Protein AF-A0A142XS75-F1 (afdb_monomer_lite)

Secondary structure (DSSP, 8-state):
--HHHHHHHHHHHH-TTPPPPHHHHHHHHHHHHHIIIIIHHHHHHHHHHHHTTTTTTHHHHHHTTS-TTSPPPP-----TT-----

Foldseek 3Di:
DDPVVVVVVVVCVVDPPDDQDPVNVVVCCVVVVCCCVVVVVVVVVVVVCVVVCVVVPVVVVVCVVADPPGDDDDDPDDDPPDDDDD

Structure (mmCIF, N/CA/C/O backbone):
data_AF-A0A142XS75-F1
#
_entry.id   AF-A0A142XS75-F1
#
loop_
_atom_site.group_PDB
_atom_site.id
_atom_site.type_symbol
_atom_site.label_atom_id
_atom_site.label_alt_id
_atom_site.label_comp_id
_atom_site.label_asym_id
_atom_site.label_entity_id
_atom_site.label_seq_id
_atom_site.pdbx_PDB_ins_code
_atom_site.Cartn_x
_atom_site.Cartn_y
_atom_site.Cartn_z
_atom_site.occupancy
_atom_site.B_iso_or_equiv
_atom_site.auth_seq_id
_atom_site.auth_comp_id
_atom_site.auth_asym_id
_atom_site.auth_atom_id
_atom_site.pdbx_PDB_model_num
ATOM 1 N N . MET A 1 1 ? 5.196 22.670 -20.230 1.00 55.16 1 MET A N 1
ATOM 2 C CA . MET A 1 1 ? 6.087 21.497 -20.387 1.00 55.16 1 MET A CA 1
ATOM 3 C C . MET A 1 1 ? 5.800 20.535 -19.246 1.00 55.16 1 MET A C 1
ATOM 5 O O . MET A 1 1 ? 5.866 20.961 -18.104 1.00 55.16 1 MET A O 1
ATOM 9 N N . SER A 1 2 ? 5.392 19.297 -19.540 1.00 67.88 2 SER A N 1
ATOM 10 C CA . SER A 1 2 ? 5.119 18.279 -18.512 1.00 67.88 2 SER A CA 1
ATOM 11 C C . SER A 1 2 ? 6.429 17.829 -17.854 1.00 67.88 2 SER A C 1
ATOM 13 O O . SER A 1 2 ? 7.411 17.618 -18.564 1.00 67.88 2 SER A O 1
ATOM 15 N N . ALA A 1 3 ? 6.450 17.667 -16.526 1.00 62.62 3 ALA A N 1
ATOM 16 C CA . ALA A 1 3 ? 7.628 17.225 -15.765 1.00 62.62 3 ALA A CA 1
ATOM 17 C C . ALA A 1 3 ? 8.189 15.881 -16.269 1.00 62.62 3 ALA A C 1
ATOM 19 O O . ALA A 1 3 ? 9.396 15.658 -16.261 1.00 62.62 3 ALA A O 1
ATOM 20 N N . ILE A 1 4 ? 7.310 15.033 -16.804 1.00 61.25 4 ILE A N 1
ATOM 21 C CA . ILE A 1 4 ? 7.661 13.754 -17.423 1.00 61.25 4 ILE A CA 1
ATOM 22 C C . ILE A 1 4 ? 8.543 13.971 -18.666 1.00 61.25 4 ILE A C 1
ATOM 24 O O . ILE A 1 4 ? 9.551 13.295 -18.828 1.00 61.25 4 ILE A O 1
ATOM 28 N N . ALA A 1 5 ? 8.232 14.961 -19.509 1.00 61.28 5 ALA A N 1
ATOM 29 C CA . ALA A 1 5 ? 9.020 15.256 -20.710 1.00 61.28 5 ALA A CA 1
ATOM 30 C C . ALA A 1 5 ? 10.417 15.817 -20.383 1.00 61.28 5 ALA A C 1
ATOM 32 O O . ALA A 1 5 ? 11.372 15.556 -21.110 1.00 61.28 5 ALA A O 1
ATOM 33 N N . ALA A 1 6 ? 10.549 16.559 -19.278 1.00 63.31 6 ALA A N 1
ATOM 34 C CA . ALA A 1 6 ? 11.837 17.083 -18.821 1.00 63.31 6 ALA A CA 1
ATOM 35 C C . ALA A 1 6 ? 12.753 15.970 -18.279 1.00 63.31 6 ALA A C 1
ATOM 37 O O . ALA A 1 6 ? 13.960 16.002 -18.509 1.00 63.31 6 ALA A O 1
ATOM 38 N N . LEU A 1 7 ? 12.173 14.966 -17.613 1.00 59.12 7 LEU A N 1
ATOM 39 C CA . LEU A 1 7 ? 12.898 13.809 -17.089 1.00 59.12 7 LEU A CA 1
ATOM 40 C C . LEU A 1 7 ? 13.514 12.957 -18.213 1.00 59.12 7 LEU A C 1
ATOM 42 O O . LEU A 1 7 ? 14.673 12.564 -18.114 1.00 59.12 7 LEU A O 1
ATOM 46 N N . PHE A 1 8 ? 12.772 12.729 -19.303 1.00 59.81 8 PHE A N 1
ATOM 47 C CA . PHE A 1 8 ? 13.283 11.990 -20.465 1.00 59.81 8 PHE A CA 1
ATOM 48 C C . PHE A 1 8 ? 14.378 12.760 -21.216 1.00 59.81 8 PHE A C 1
ATOM 50 O O . PHE A 1 8 ?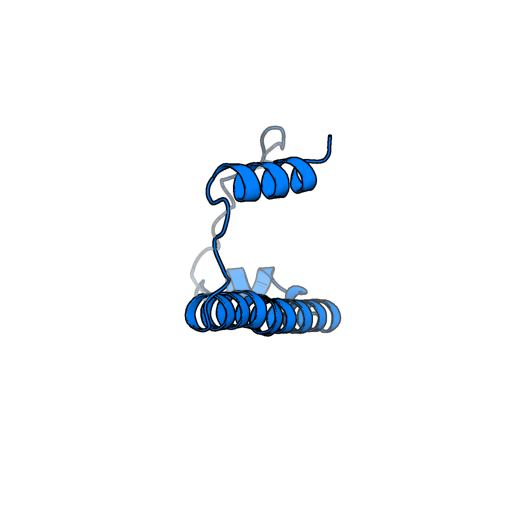 15.414 12.187 -21.540 1.00 59.81 8 PHE A O 1
ATOM 57 N N . ALA A 1 9 ? 14.206 14.071 -21.414 1.00 59.50 9 ALA A N 1
ATOM 58 C CA . ALA A 1 9 ? 15.221 14.904 -22.063 1.00 59.50 9 ALA A CA 1
ATOM 59 C C . ALA A 1 9 ? 16.535 14.983 -21.257 1.00 59.50 9 ALA A C 1
ATOM 61 O O . ALA A 1 9 ? 17.617 15.027 -21.839 1.00 59.50 9 ALA A O 1
ATOM 62 N N . ALA A 1 10 ? 16.456 14.977 -19.922 1.00 56.53 10 ALA A N 1
ATOM 63 C CA . ALA A 1 10 ? 17.633 14.978 -19.054 1.00 56.53 10 ALA A CA 1
ATOM 64 C C . ALA A 1 10 ? 18.404 13.644 -19.089 1.00 56.53 10 ALA A C 1
ATOM 66 O O . ALA A 1 10 ? 19.631 13.657 -19.022 1.00 56.53 10 ALA A O 1
ATOM 67 N N . HIS A 1 11 ? 17.711 12.509 -19.236 1.00 62.47 11 HIS A N 1
ATOM 68 C CA . HIS A 1 11 ? 18.345 11.194 -19.382 1.00 62.47 11 HIS A CA 1
ATOM 69 C C . HIS A 1 11 ? 19.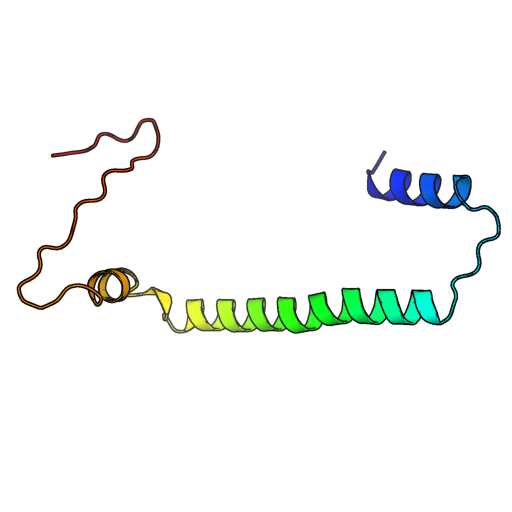173 11.096 -20.675 1.00 62.47 11 HIS A C 1
ATOM 71 O O . HIS A 1 11 ? 20.332 10.682 -20.638 1.00 62.47 11 HIS A O 1
ATOM 77 N N . ASP A 1 12 ? 18.614 11.540 -21.80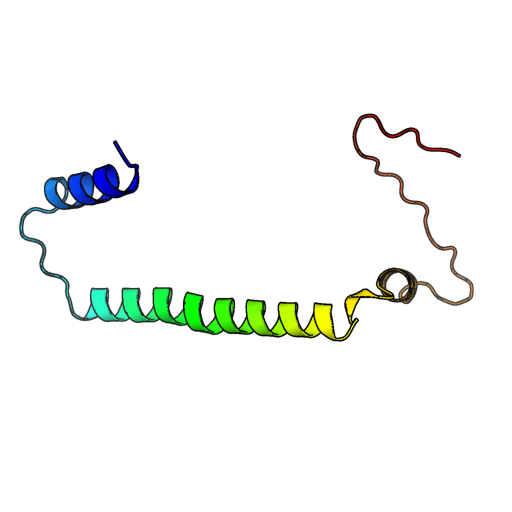6 1.00 60.78 12 ASP A N 1
ATOM 78 C CA . ASP A 1 12 ? 19.302 11.483 -23.106 1.00 60.78 12 ASP A CA 1
ATOM 79 C C . ASP A 1 12 ? 20.535 12.396 -23.175 1.00 60.78 12 ASP A C 1
ATOM 81 O O . ASP A 1 12 ? 21.534 12.048 -23.806 1.00 60.78 12 ASP A O 1
ATOM 85 N N . VAL A 1 13 ? 20.501 13.547 -22.493 1.00 64.44 13 VAL A N 1
ATOM 86 C CA . VAL A 1 13 ? 21.654 14.458 -22.388 1.00 64.44 13 VAL A CA 1
ATOM 87 C C . VAL A 1 13 ? 22.726 13.917 -21.435 1.00 64.44 13 VAL A C 1
ATOM 89 O O . VAL A 1 13 ? 23.913 14.129 -21.677 1.00 64.44 13 VAL A O 1
ATOM 92 N N . ALA A 1 14 ? 22.336 13.224 -20.361 1.00 64.19 14 ALA A N 1
ATOM 93 C CA . ALA A 1 14 ? 23.271 12.721 -19.355 1.00 64.19 14 ALA A CA 1
ATOM 94 C C . ALA A 1 14 ? 24.070 11.491 -19.825 1.00 64.19 14 ALA A C 1
ATOM 96 O O . ALA A 1 14 ? 25.222 11.330 -19.422 1.00 64.19 14 ALA A O 1
ATOM 97 N N . THR A 1 15 ? 23.494 10.637 -20.677 1.00 68.12 15 THR A N 1
ATOM 98 C CA . THR A 1 15 ? 24.135 9.386 -21.125 1.00 68.12 15 THR A CA 1
ATOM 99 C C . THR A 1 15 ? 23.862 9.076 -22.601 1.00 68.12 15 THR A C 1
ATOM 101 O O . THR A 1 15 ? 23.142 8.124 -22.922 1.00 68.12 15 THR A O 1
ATOM 104 N N . PRO A 1 16 ? 24.451 9.842 -23.534 1.00 61.91 16 PRO A N 1
ATOM 105 C CA . PRO A 1 16 ? 24.342 9.544 -24.955 1.00 61.91 16 PRO A CA 1
ATOM 106 C C . PRO A 1 16 ? 25.017 8.198 -25.272 1.00 61.91 16 PRO A C 1
ATOM 108 O O . PRO A 1 16 ? 26.218 8.029 -25.075 1.00 61.91 16 PRO A O 1
ATOM 111 N N . GLY A 1 17 ? 24.237 7.231 -25.766 1.00 66.25 17 GLY A N 1
ATOM 112 C CA . GLY A 1 17 ? 24.727 5.906 -26.171 1.00 66.25 17 GLY A CA 1
ATOM 113 C C . GLY A 1 17 ? 24.679 4.812 -25.097 1.00 66.25 17 GLY A C 1
ATOM 114 O O . GLY A 1 17 ? 25.177 3.715 -25.346 1.00 66.25 17 GLY A O 1
ATOM 115 N N . ALA A 1 18 ? 24.079 5.062 -23.927 1.00 71.19 18 ALA A N 1
ATOM 116 C CA . ALA A 1 18 ? 23.877 4.014 -22.928 1.00 71.19 18 ALA A CA 1
ATOM 117 C C . ALA A 1 18 ? 22.834 2.985 -23.396 1.00 71.19 18 ALA A C 1
ATOM 119 O O . ALA A 1 18 ? 21.688 3.317 -23.699 1.00 71.19 18 ALA A O 1
ATOM 120 N N . THR A 1 19 ? 23.233 1.716 -23.438 1.00 81.50 19 THR A N 1
ATOM 121 C CA . THR A 1 19 ? 22.336 0.582 -23.686 1.00 81.50 19 THR A CA 1
ATOM 122 C C . THR A 1 19 ? 21.814 0.040 -22.362 1.00 81.50 19 THR A C 1
ATOM 124 O O . THR A 1 19 ? 22.609 -0.192 -21.453 1.00 81.50 19 THR A O 1
ATOM 127 N N . VAL A 1 20 ? 20.510 -0.226 -22.269 1.00 84.12 20 VAL A N 1
ATOM 128 C CA . VAL A 1 20 ? 19.916 -0.878 -21.093 1.00 84.12 20 VAL A CA 1
ATOM 129 C C . VAL A 1 20 ? 20.524 -2.274 -20.937 1.00 84.12 20 VAL A C 1
ATOM 131 O O . VAL A 1 20 ? 20.389 -3.119 -21.825 1.00 84.12 20 VAL A O 1
ATOM 134 N N . SER A 1 21 ? 21.211 -2.520 -19.823 1.00 92.12 21 SER A N 1
ATOM 135 C CA . SER A 1 21 ? 21.802 -3.824 -19.532 1.00 92.12 21 SER A CA 1
ATOM 136 C C . SER A 1 21 ? 20.758 -4.798 -18.974 1.00 92.12 21 SER A C 1
ATOM 138 O O . SER A 1 21 ? 19.694 -4.406 -18.491 1.00 92.12 21 SER A O 1
ATOM 140 N N . ALA A 1 22 ? 21.069 -6.097 -18.976 1.00 91.88 22 ALA A N 1
ATOM 141 C CA . ALA A 1 22 ? 20.208 -7.100 -18.344 1.00 91.88 22 ALA A CA 1
ATOM 142 C C . ALA A 1 22 ? 20.003 -6.838 -16.837 1.00 91.88 22 ALA A C 1
ATOM 144 O O . ALA A 1 22 ? 18.933 -7.129 -16.304 1.00 91.88 22 ALA A O 1
ATOM 145 N N . ALA A 1 23 ? 21.006 -6.263 -16.163 1.00 94.00 23 ALA A N 1
ATOM 146 C CA . ALA A 1 23 ? 20.913 -5.893 -14.754 1.00 94.00 23 ALA A CA 1
ATOM 147 C C . ALA A 1 23 ? 19.924 -4.738 -14.537 1.00 94.00 23 ALA A C 1
ATOM 149 O O . ALA A 1 23 ? 19.126 -4.794 -13.604 1.00 94.00 23 ALA A O 1
ATOM 150 N 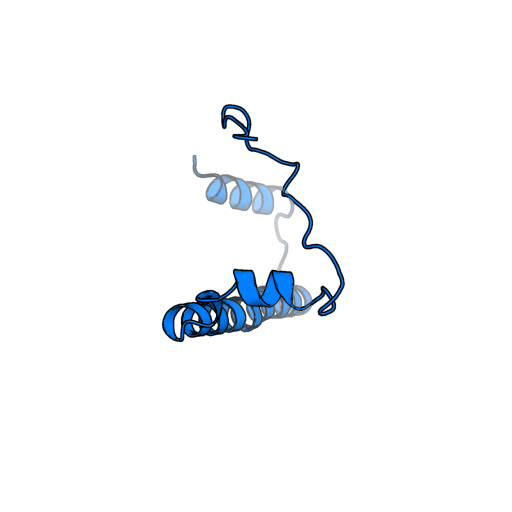N . ASP A 1 24 ? 19.915 -3.745 -15.431 1.00 92.81 24 ASP A N 1
ATOM 151 C CA . ASP A 1 24 ? 18.968 -2.627 -15.369 1.00 92.81 24 ASP A CA 1
ATOM 152 C C . ASP A 1 24 ? 17.533 -3.124 -15.563 1.00 92.81 24 ASP A C 1
ATOM 154 O O . ASP A 1 24 ? 16.637 -2.765 -14.802 1.00 92.81 24 ASP A O 1
ATOM 158 N N . ILE A 1 25 ? 17.317 -4.022 -16.531 1.00 94.62 25 ILE A N 1
ATOM 159 C CA . ILE A 1 25 ? 16.006 -4.649 -16.756 1.00 94.62 25 ILE A CA 1
ATOM 160 C C . ILE A 1 25 ? 15.561 -5.413 -15.509 1.00 94.62 25 ILE A C 1
ATOM 162 O O . ILE A 1 25 ? 14.423 -5.254 -15.073 1.00 94.62 25 ILE A O 1
ATOM 166 N N . ALA A 1 26 ? 16.444 -6.223 -14.920 1.00 96.81 26 ALA A N 1
ATOM 167 C CA . ALA A 1 26 ? 16.129 -6.982 -13.715 1.00 96.81 26 ALA A CA 1
ATOM 168 C C . ALA A 1 26 ? 15.790 -6.059 -12.534 1.00 96.81 26 ALA A C 1
ATOM 170 O O . ALA A 1 26 ? 14.830 -6.320 -11.804 1.00 96.81 26 ALA A O 1
ATOM 171 N N . LEU A 1 27 ? 16.529 -4.957 -12.373 1.00 96.81 27 LEU A N 1
ATOM 172 C CA . LEU A 1 27 ? 16.269 -3.954 -11.347 1.00 96.81 27 LEU A CA 1
ATOM 173 C C . LEU A 1 27 ? 14.895 -3.310 -11.544 1.00 96.81 27 LEU A C 1
ATOM 175 O O . LEU A 1 27 ? 14.079 -3.326 -10.623 1.00 96.81 27 LEU A O 1
ATOM 179 N N . PHE A 1 28 ? 14.604 -2.797 -12.742 1.00 96.25 28 PHE A N 1
ATOM 180 C CA . PHE A 1 28 ? 13.314 -2.172 -13.033 1.00 96.25 28 PHE A CA 1
ATOM 181 C C . PHE A 1 28 ? 12.158 -3.157 -12.885 1.00 96.25 28 PHE A C 1
ATOM 183 O O . PHE A 1 28 ? 11.150 -2.817 -12.269 1.00 96.25 28 PHE A O 1
ATOM 190 N N . ALA A 1 29 ? 12.307 -4.386 -13.381 1.00 97.25 29 ALA A N 1
ATOM 191 C CA . ALA A 1 29 ? 11.301 -5.430 -13.227 1.00 97.25 29 ALA A CA 1
ATOM 192 C C . ALA A 1 29 ? 11.035 -5.743 -11.748 1.00 97.25 29 ALA A C 1
ATOM 194 O O . ALA A 1 29 ? 9.882 -5.882 -11.350 1.00 97.25 29 ALA A O 1
ATOM 195 N N . THR A 1 30 ? 12.079 -5.789 -10.920 1.00 98.19 30 THR A N 1
ATOM 196 C CA . THR A 1 30 ? 11.944 -6.038 -9.480 1.00 98.19 30 THR A CA 1
ATOM 197 C C . THR A 1 30 ? 11.260 -4.872 -8.772 1.00 98.19 30 THR A C 1
ATOM 199 O O . THR A 1 30 ? 10.319 -5.075 -8.007 1.00 98.19 30 THR A O 1
ATOM 202 N N . VAL A 1 31 ? 11.691 -3.638 -9.034 1.00 98.19 31 VAL A N 1
ATOM 203 C CA . VAL A 1 31 ? 11.123 -2.444 -8.394 1.00 98.19 31 VAL A CA 1
ATOM 204 C C . VAL A 1 31 ? 9.673 -2.239 -8.828 1.00 98.19 31 VAL A C 1
ATOM 206 O O . VAL A 1 31 ? 8.784 -2.165 -7.987 1.00 98.19 31 VAL A O 1
ATOM 209 N N . ILE A 1 32 ? 9.399 -2.213 -10.131 1.00 98.06 32 ILE A N 1
ATOM 210 C CA . ILE A 1 32 ? 8.040 -1.994 -10.641 1.00 98.06 32 ILE A CA 1
ATOM 211 C C . ILE A 1 32 ? 7.147 -3.181 -10.279 1.00 98.06 32 ILE A C 1
ATOM 213 O O . ILE A 1 32 ? 6.029 -2.989 -9.806 1.00 98.06 32 ILE A O 1
ATOM 217 N N . GLY A 1 33 ? 7.647 -4.408 -10.438 1.00 98.12 33 GLY A N 1
ATOM 218 C CA . GLY A 1 33 ? 6.911 -5.619 -10.092 1.00 98.12 33 GLY A CA 1
ATOM 219 C C . GLY A 1 33 ? 6.549 -5.674 -8.610 1.00 98.12 33 GLY A C 1
ATOM 220 O O . GLY A 1 33 ? 5.403 -5.971 -8.285 1.00 98.12 33 GLY A O 1
ATOM 221 N N . SER A 1 34 ? 7.475 -5.323 -7.712 1.00 98.06 34 SER A N 1
ATOM 222 C CA . SER A 1 34 ? 7.187 -5.265 -6.273 1.00 98.06 34 SER A CA 1
ATOM 223 C C . SER A 1 34 ? 6.150 -4.193 -5.932 1.00 98.06 34 SER A C 1
ATOM 225 O O . SER A 1 34 ? 5.215 -4.485 -5.191 1.00 98.06 34 SER A O 1
ATOM 227 N N . ILE A 1 35 ? 6.237 -2.995 -6.517 1.00 98.25 35 ILE A N 1
ATOM 228 C CA . ILE A 1 35 ? 5.240 -1.933 -6.306 1.00 98.25 35 ILE A CA 1
ATOM 229 C C . ILE A 1 35 ? 3.855 -2.394 -6.762 1.00 98.25 35 ILE A C 1
ATOM 231 O O . ILE A 1 35 ? 2.881 -2.229 -6.032 1.00 98.25 35 ILE A O 1
ATOM 235 N N . VAL A 1 36 ? 3.755 -2.997 -7.948 1.00 98.44 36 VAL A N 1
ATOM 236 C CA . VAL A 1 36 ? 2.472 -3.466 -8.483 1.00 98.44 36 VAL A CA 1
ATOM 237 C C . VAL A 1 36 ? 1.918 -4.617 -7.647 1.00 98.44 36 VAL A C 1
ATOM 239 O O . VAL A 1 36 ? 0.739 -4.599 -7.303 1.00 98.44 36 VAL A O 1
ATOM 242 N N . MET A 1 37 ? 2.748 -5.595 -7.283 1.00 98.44 37 MET A N 1
ATOM 243 C CA . MET A 1 37 ? 2.305 -6.762 -6.519 1.00 98.44 37 MET A CA 1
ATOM 244 C C . MET A 1 37 ? 1.915 -6.391 -5.092 1.00 98.44 37 MET A C 1
ATOM 246 O O . MET A 1 37 ? 0.786 -6.645 -4.682 1.00 98.44 37 MET A O 1
ATOM 250 N N . PHE A 1 38 ? 2.814 -5.760 -4.336 1.00 98.31 38 PHE A N 1
ATOM 251 C CA . PHE A 1 38 ? 2.547 -5.428 -2.939 1.00 98.31 38 PHE A CA 1
ATOM 252 C C . PHE A 1 38 ? 1.594 -4.243 -2.805 1.00 98.31 38 PHE A C 1
ATOM 254 O O . PHE A 1 38 ? 0.670 -4.301 -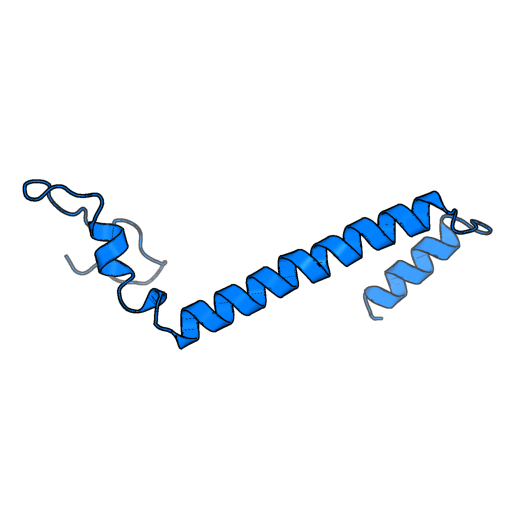2.000 1.00 98.31 38 PHE A O 1
ATOM 261 N N . GLY A 1 39 ? 1.761 -3.198 -3.617 1.00 98.25 39 GLY A N 1
ATOM 262 C CA . GLY A 1 39 ? 0.847 -2.055 -3.627 1.00 98.25 39 GLY A CA 1
ATOM 263 C C . GLY A 1 39 ? -0.550 -2.440 -4.111 1.00 98.25 39 GLY A C 1
ATOM 264 O O . GLY A 1 39 ? -1.540 -2.050 -3.496 1.00 98.25 39 GLY A O 1
ATOM 265 N N . GLY A 1 40 ? -0.648 -3.266 -5.157 1.00 98.44 40 GLY A N 1
ATOM 266 C CA . GLY A 1 40 ? -1.921 -3.802 -5.640 1.00 98.44 40 GLY A CA 1
ATOM 267 C C . GLY A 1 40 ? -2.604 -4.693 -4.604 1.00 98.44 40 GLY A C 1
ATOM 268 O O . GLY A 1 40 ? -3.783 -4.496 -4.314 1.00 98.44 40 GLY A O 1
ATOM 269 N N . ALA A 1 41 ? -1.863 -5.618 -3.986 1.00 98.44 41 ALA A N 1
ATOM 270 C CA . ALA A 1 41 ? -2.385 -6.453 -2.907 1.00 98.44 41 ALA A CA 1
ATOM 271 C C . ALA A 1 41 ? -2.869 -5.611 -1.716 1.00 98.44 41 ALA A C 1
ATOM 273 O O . ALA A 1 41 ? -3.970 -5.843 -1.219 1.00 98.44 41 ALA A O 1
ATOM 274 N N . ALA A 1 42 ? -2.100 -4.598 -1.302 1.00 98.44 42 ALA A N 1
ATOM 275 C CA . ALA A 1 42 ? -2.485 -3.685 -0.230 1.00 98.44 42 ALA A CA 1
ATOM 276 C C . ALA A 1 42 ? -3.763 -2.906 -0.574 1.00 98.44 42 ALA A C 1
ATOM 278 O O . ALA A 1 42 ? -4.667 -2.827 0.254 1.00 98.44 42 ALA A O 1
ATOM 279 N N . ALA A 1 43 ? -3.884 -2.380 -1.797 1.00 98.44 43 ALA A N 1
ATOM 280 C CA . ALA A 1 43 ? -5.081 -1.666 -2.236 1.00 98.44 43 ALA A CA 1
ATOM 281 C C . ALA A 1 43 ? -6.321 -2.575 -2.268 1.00 98.44 43 ALA A C 1
ATOM 283 O O . ALA A 1 43 ? -7.395 -2.165 -1.827 1.00 98.44 43 ALA A O 1
ATOM 284 N N . ILE A 1 44 ? -6.179 -3.816 -2.746 1.00 98.50 44 ILE A N 1
ATOM 285 C CA . ILE A 1 44 ? -7.264 -4.807 -2.749 1.00 98.50 44 ILE A CA 1
ATOM 286 C C . ILE A 1 44 ? -7.676 -5.149 -1.315 1.00 98.50 44 ILE A C 1
ATOM 288 O O . ILE A 1 44 ? -8.864 -5.091 -1.000 1.00 98.50 44 ILE A O 1
ATOM 292 N N . ALA A 1 45 ? -6.712 -5.455 -0.443 1.00 98.31 45 ALA A N 1
ATOM 293 C CA . ALA A 1 45 ? -6.969 -5.783 0.956 1.00 98.31 45 ALA A CA 1
ATOM 294 C C . ALA A 1 45 ? -7.640 -4.619 1.698 1.00 98.31 45 ALA A C 1
ATOM 296 O O . ALA A 1 45 ? -8.633 -4.821 2.390 1.00 98.31 45 ALA A O 1
ATOM 297 N N . LEU A 1 46 ? -7.158 -3.391 1.496 1.00 97.75 46 LEU A N 1
ATOM 298 C CA . LEU A 1 46 ? -7.749 -2.191 2.081 1.00 97.75 46 LEU A CA 1
ATOM 299 C C . LEU A 1 46 ? -9.176 -1.961 1.569 1.00 97.75 46 LEU A C 1
ATOM 301 O O . LEU A 1 46 ? -10.081 -1.662 2.343 1.00 97.75 46 LEU A O 1
ATOM 305 N N . SER A 1 47 ? -9.401 -2.139 0.265 1.00 98.12 47 SER A N 1
ATOM 306 C CA . SER A 1 47 ? -10.727 -2.000 -0.336 1.00 98.12 47 SER A CA 1
ATOM 307 C C . SER A 1 47 ? -11.712 -3.054 0.174 1.00 98.12 47 SER A C 1
ATOM 309 O O . SER A 1 47 ? -12.884 -2.743 0.376 1.00 98.12 47 SER A O 1
ATOM 311 N N . TRP A 1 48 ? -11.249 -4.286 0.401 1.00 98.19 48 TRP A N 1
ATOM 312 C CA . TRP A 1 48 ? -12.029 -5.318 1.078 1.00 98.19 48 TRP A CA 1
ATOM 313 C C . TRP A 1 48 ? -12.346 -4.915 2.522 1.00 98.19 48 TRP A C 1
ATOM 315 O O . TRP A 1 48 ? -13.514 -4.906 2.890 1.00 98.19 48 TRP A O 1
ATOM 325 N N . ALA A 1 49 ? -11.346 -4.489 3.296 1.00 96.62 49 ALA A N 1
ATOM 326 C CA . ALA A 1 49 ? -11.512 -4.112 4.698 1.00 96.62 49 ALA A CA 1
ATOM 327 C C . ALA A 1 49 ? -12.536 -2.978 4.887 1.00 96.62 49 ALA A C 1
ATOM 329 O O . ALA A 1 49 ? -13.363 -3.038 5.793 1.00 96.62 49 ALA A O 1
ATOM 330 N N . PHE A 1 50 ? -12.546 -1.981 3.994 1.00 96.50 50 PHE A N 1
ATOM 331 C CA . PHE A 1 50 ? -13.583 -0.943 3.992 1.00 96.50 50 PHE A CA 1
ATOM 332 C C . PHE A 1 50 ? -14.978 -1.480 3.666 1.00 96.50 50 PHE A C 1
ATOM 334 O O . PHE A 1 50 ? -15.950 -1.055 4.278 1.00 96.50 50 PHE A O 1
ATOM 341 N N . ARG A 1 51 ? -15.099 -2.391 2.693 1.00 96.38 51 ARG A N 1
ATOM 342 C CA . ARG A 1 51 ? -16.399 -2.962 2.297 1.00 96.38 51 ARG A CA 1
ATOM 343 C C . ARG A 1 51 ? -16.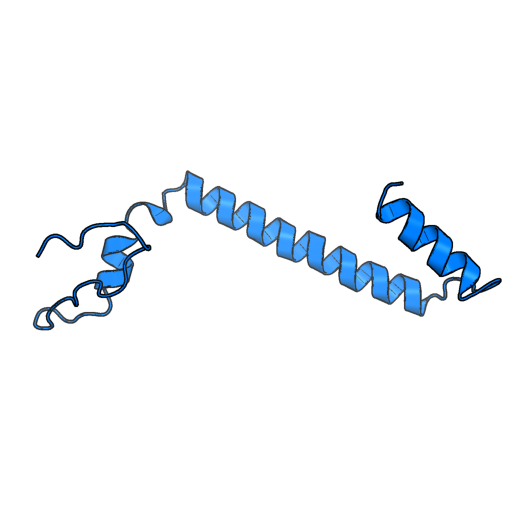979 -3.908 3.341 1.00 96.38 51 ARG A C 1
ATOM 345 O O . ARG A 1 51 ? -18.194 -4.021 3.429 1.00 96.38 51 ARG A O 1
ATOM 352 N N . ASP A 1 52 ? -16.114 -4.587 4.079 1.00 96.81 52 ASP A N 1
ATOM 353 C CA . ASP A 1 52 ? -16.477 -5.574 5.094 1.00 96.81 52 ASP A CA 1
ATOM 354 C C . ASP A 1 52 ? -16.686 -4.949 6.486 1.00 96.81 52 ASP A C 1
ATOM 356 O O . ASP A 1 52 ? -16.996 -5.651 7.441 1.00 96.81 52 ASP A O 1
ATOM 360 N N . GLY A 1 53 ? -16.515 -3.628 6.620 1.00 94.00 53 GLY A N 1
ATOM 361 C CA . GLY A 1 53 ? -16.728 -2.931 7.890 1.00 94.00 53 GLY A CA 1
ATOM 362 C C . GLY A 1 53 ? -15.622 -3.166 8.922 1.00 94.00 53 GLY A C 1
ATOM 363 O O . GLY A 1 53 ? -15.814 -2.916 10.109 1.00 94.00 53 GLY A O 1
ATOM 364 N N . GLN A 1 54 ? -14.423 -3.588 8.502 1.00 92.69 54 GLN A N 1
ATOM 365 C CA . GLN A 1 54 ? -13.276 -3.783 9.408 1.00 92.69 54 GLN A CA 1
ATOM 366 C C . GLN A 1 54 ? -12.862 -2.485 10.129 1.00 92.69 54 GLN A C 1
ATOM 368 O O . GLN A 1 54 ? -12.147 -2.527 11.129 1.00 92.69 54 GLN A O 1
ATOM 373 N N . PHE A 1 55 ? -13.323 -1.330 9.638 1.00 91.25 55 PHE A N 1
ATOM 374 C CA . PHE A 1 55 ? -13.109 -0.018 10.245 1.00 91.25 55 PHE A CA 1
ATOM 375 C C . PHE A 1 55 ? -14.305 0.500 11.070 1.00 91.25 55 PHE A C 1
ATOM 377 O O . PHE A 1 55 ? -14.176 1.545 11.705 1.00 91.25 55 PHE A O 1
ATOM 384 N N . ASP A 1 56 ? -15.440 -0.209 11.109 1.00 90.69 56 ASP A N 1
ATOM 385 C CA . ASP A 1 56 ? -16.699 0.295 11.689 1.00 90.69 56 ASP A CA 1
ATOM 386 C C . ASP A 1 56 ? -16.613 0.531 13.200 1.00 90.69 56 ASP A C 1
ATOM 388 O O . ASP A 1 56 ? -17.311 1.388 13.740 1.00 90.69 56 ASP A O 1
ATOM 392 N N . ASN A 1 57 ? -15.734 -0.202 13.889 1.00 86.38 57 ASN A N 1
ATOM 393 C CA . ASN A 1 57 ? -15.532 -0.066 15.327 1.00 86.38 57 ASN A CA 1
ATOM 394 C C . ASN A 1 57 ? -14.085 0.267 15.701 1.00 86.38 57 ASN A C 1
ATOM 396 O O . ASN A 1 57 ? -13.509 -0.289 16.639 1.00 86.38 57 ASN A O 1
ATOM 400 N N . PHE A 1 58 ? -13.489 1.203 14.959 1.00 83.31 58 PHE A N 1
ATOM 401 C CA . PHE A 1 58 ? -12.127 1.678 15.219 1.00 83.31 58 PHE A CA 1
ATOM 402 C C . PHE A 1 58 ? -11.938 2.186 16.658 1.00 83.31 58 PHE A C 1
ATOM 404 O O . PHE A 1 58 ? -10.875 2.012 17.252 1.00 83.31 58 PHE A O 1
ATOM 411 N N . GLN A 1 59 ? -12.999 2.757 17.235 1.00 83.19 59 GLN A N 1
ATOM 412 C CA . GLN A 1 59 ? -13.008 3.266 18.603 1.00 83.19 59 GLN A CA 1
ATOM 413 C C . GLN A 1 59 ? -12.902 2.149 19.652 1.00 83.19 59 GLN A C 1
ATOM 415 O O . GLN A 1 59 ? -12.200 2.306 20.644 1.00 83.19 59 GLN A O 1
ATOM 420 N N . GLN A 1 60 ? -13.552 0.999 19.451 1.00 83.12 60 GLN A N 1
ATOM 421 C CA . GLN A 1 60 ? -13.409 -0.126 20.381 1.00 83.12 60 GLN A CA 1
ATOM 422 C C . GLN A 1 60 ? -11.988 -0.699 20.354 1.00 83.12 60 GLN A C 1
ATOM 424 O O . GLN A 1 60 ? -11.451 -1.041 21.403 1.00 83.12 60 GLN A O 1
ATOM 429 N N . GLY A 1 61 ? -11.366 -0.774 19.173 1.00 82.88 61 GLY A N 1
ATOM 430 C CA . GLY A 1 61 ? -9.977 -1.219 19.043 1.00 82.88 61 GLY A CA 1
ATOM 431 C C . GLY A 1 61 ? -8.982 -0.273 19.719 1.00 82.88 61 GLY A C 1
ATOM 432 O O . GLY A 1 61 ? -8.050 -0.728 20.373 1.00 82.88 61 GLY A O 1
ATOM 433 N N . SER A 1 62 ? -9.187 1.045 19.628 1.00 84.88 62 SER A N 1
ATOM 434 C CA . SER A 1 62 ? -8.330 2.006 20.339 1.00 84.88 62 SER A CA 1
ATOM 435 C C . SER A 1 62 ? -8.503 1.934 21.858 1.00 84.88 62 SER A C 1
ATOM 437 O O . SER A 1 62 ? -7.548 2.169 22.595 1.00 84.88 62 SER A O 1
ATOM 439 N N . GLN A 1 63 ? -9.694 1.559 22.330 1.00 87.06 63 GLN A N 1
ATOM 440 C CA . GLN A 1 63 ? -9.988 1.419 23.754 1.00 87.06 63 GLN A CA 1
ATOM 441 C C . GLN A 1 63 ? -9.602 0.054 24.336 1.00 87.06 63 GLN A C 1
ATOM 443 O O . GLN A 1 63 ? -9.497 -0.072 25.552 1.00 87.06 63 GLN A O 1
ATOM 448 N N . SER A 1 64 ? -9.342 -0.967 23.511 1.00 86.25 64 SER A N 1
ATOM 449 C CA . SER A 1 64 ? -9.064 -2.327 23.997 1.00 86.25 64 SER A CA 1
ATOM 450 C C . SER A 1 64 ? -7.731 -2.474 24.734 1.00 86.25 64 SER A C 1
ATOM 452 O O . SER A 1 64 ? -7.473 -3.525 25.314 1.00 86.25 64 SER A O 1
ATOM 454 N N . ILE A 1 65 ? -6.858 -1.464 24.663 1.00 85.44 65 ILE A N 1
ATOM 455 C CA . ILE A 1 65 ? -5.592 -1.455 25.404 1.00 85.44 65 ILE A CA 1
ATOM 456 C C . ILE A 1 65 ? -5.803 -1.188 26.896 1.00 85.44 65 ILE A C 1
ATOM 458 O O . ILE A 1 65 ? -4.969 -1.598 27.698 1.00 85.44 65 ILE A O 1
ATOM 462 N N . PHE A 1 66 ? -6.894 -0.499 27.247 1.00 88.31 66 PHE A N 1
ATOM 463 C CA . PHE A 1 66 ? -7.186 -0.110 28.617 1.00 88.31 66 PHE A CA 1
ATOM 464 C C . PHE A 1 66 ? -7.828 -1.286 29.347 1.00 88.31 66 PHE A C 1
ATOM 466 O O . PHE A 1 66 ? -8.756 -1.931 28.845 1.00 88.31 66 PHE A O 1
ATOM 473 N N . GLY A 1 67 ? -7.321 -1.578 30.542 1.00 86.12 67 GLY A N 1
ATOM 474 C CA . GLY A 1 67 ? -7.951 -2.553 31.426 1.00 86.12 67 GLY A CA 1
ATOM 475 C C . GLY A 1 67 ? -9.326 -2.076 31.924 1.00 86.12 67 GLY A C 1
ATOM 476 O O . GLY A 1 67 ? -9.634 -0.890 31.841 1.00 86.12 67 GLY A O 1
ATOM 477 N N . PRO A 1 68 ? -10.149 -2.966 32.511 1.00 86.56 68 PRO A N 1
ATOM 478 C CA . PRO A 1 68 ? -11.474 -2.605 33.033 1.00 86.56 68 PRO A CA 1
ATOM 479 C C . PRO A 1 68 ? -11.465 -1.472 34.071 1.00 86.56 68 PRO A C 1
ATOM 481 O O . PRO A 1 68 ? -12.444 -0.743 34.190 1.00 86.56 68 PRO A O 1
ATOM 484 N N . ASP A 1 69 ? -10.363 -1.339 34.811 1.00 90.31 69 ASP A N 1
ATOM 485 C CA . ASP A 1 69 ? -10.188 -0.354 35.882 1.00 90.31 69 ASP A CA 1
ATOM 486 C C . ASP A 1 69 ? -9.326 0.851 35.451 1.00 90.31 69 ASP A C 1
ATOM 488 O O . ASP A 1 69 ? -9.034 1.730 36.264 1.00 90.31 69 ASP A O 1
ATOM 492 N N . GLU A 1 70 ? -8.879 0.891 34.191 1.00 85.81 70 GLU A N 1
ATOM 493 C CA . GLU A 1 70 ? -8.003 1.943 33.675 1.00 85.81 70 GLU A CA 1
ATOM 494 C C . GLU A 1 70 ? -8.818 3.046 32.975 1.00 85.81 70 GLU A C 1
ATOM 496 O O . GLU A 1 70 ? -9.659 2.751 32.122 1.00 85.81 70 GLU A O 1
ATOM 501 N N . PRO A 1 71 ? -8.598 4.332 33.307 1.00 83.44 71 PRO A N 1
ATOM 502 C CA . PRO A 1 71 ? -9.314 5.425 32.666 1.00 83.44 71 PRO A CA 1
ATOM 503 C C . PRO A 1 71 ? -8.851 5.615 31.216 1.00 83.44 71 PRO A C 1
ATOM 505 O O . PRO A 1 71 ? -7.657 5.705 30.932 1.00 83.44 71 PRO A O 1
ATOM 508 N N . ILE A 1 72 ? -9.810 5.754 30.301 1.00 86.19 72 ILE A N 1
ATOM 509 C CA . ILE A 1 72 ? -9.544 6.109 28.903 1.00 86.19 72 ILE A CA 1
ATOM 510 C C . ILE A 1 72 ? -9.086 7.574 28.854 1.00 86.19 72 ILE A C 1
ATOM 512 O O . ILE A 1 72 ? -9.773 8.458 29.365 1.00 86.19 72 ILE A O 1
ATOM 516 N N . GLY A 1 73 ? -7.924 7.832 28.248 1.00 80.06 73 GLY A N 1
ATOM 517 C CA . GLY A 1 73 ? -7.377 9.185 28.110 1.00 80.06 73 GLY A CA 1
ATOM 518 C C . GLY A 1 73 ? -8.194 10.086 27.174 1.00 80.06 73 GLY A C 1
ATOM 519 O O . GLY A 1 73 ? -8.806 9.617 26.215 1.00 80.06 73 GLY A O 1
ATOM 520 N N . GLU A 1 74 ? -8.167 11.395 27.428 1.00 80.62 74 GLU A N 1
ATOM 521 C CA . GLU A 1 74 ? -8.790 12.410 26.568 1.00 80.62 74 GLU A CA 1
ATOM 522 C C . GLU A 1 74 ? -7.835 12.848 25.445 1.00 80.62 74 GLU A C 1
ATOM 524 O O . GLU A 1 74 ? -6.626 12.983 25.654 1.00 80.62 74 GLU A O 1
ATOM 529 N N . ALA A 1 75 ? -8.368 13.089 24.243 1.00 78.19 75 ALA A N 1
ATOM 530 C CA . ALA A 1 75 ? -7.582 13.615 23.130 1.00 78.19 75 ALA A CA 1
ATOM 531 C C . ALA A 1 75 ? -7.131 15.052 23.439 1.00 78.19 75 ALA A C 1
ATOM 533 O O . ALA A 1 75 ? -7.951 15.957 23.570 1.00 78.19 75 ALA A O 1
ATOM 534 N N . THR A 1 76 ? -5.821 15.263 23.560 1.00 81.25 76 THR A N 1
ATOM 535 C CA . THR A 1 76 ? -5.235 16.576 23.883 1.00 81.25 76 THR A CA 1
ATOM 536 C C . THR A 1 76 ? -4.816 17.376 22.654 1.00 81.25 76 THR A C 1
ATOM 538 O O . THR A 1 76 ? -4.589 18.581 22.762 1.00 81.25 76 THR A O 1
ATOM 541 N N . ASP A 1 77 ? -4.719 16.724 21.495 1.00 82.31 77 ASP A N 1
ATOM 542 C CA . ASP A 1 77 ? -4.412 17.372 20.226 1.00 82.31 77 ASP A CA 1
ATOM 543 C C . ASP A 1 77 ? -5.705 17.755 19.496 1.00 82.31 77 ASP A C 1
ATOM 545 O O . ASP A 1 77 ? -6.676 16.997 19.464 1.00 82.31 77 ASP A O 1
ATOM 549 N N . SER A 1 78 ? -5.719 18.945 18.906 1.00 83.38 78 SER A N 1
ATOM 550 C CA . SER A 1 78 ? -6.846 19.440 18.119 1.00 83.38 78 SER A CA 1
ATOM 551 C C . SER A 1 78 ? -6.321 20.189 16.906 1.00 83.38 78 SER A C 1
ATOM 553 O O . SER A 1 78 ? -5.309 20.890 16.975 1.00 83.38 78 SER A O 1
ATOM 555 N N . PHE A 1 79 ? -7.025 20.070 15.780 1.00 82.56 79 PHE A N 1
ATOM 556 C CA . PHE A 1 79 ? -6.676 20.854 14.603 1.00 82.56 79 PHE A CA 1
ATOM 557 C C . PHE A 1 79 ? -6.792 22.356 14.913 1.00 82.56 79 PHE A C 1
ATOM 559 O O . PHE A 1 79 ? -7.732 22.769 15.606 1.00 82.56 79 PHE A O 1
ATOM 566 N N . PRO A 1 80 ? -5.886 23.196 14.380 1.00 85.31 80 PRO A N 1
ATOM 567 C CA . PRO A 1 80 ? -5.973 24.639 14.560 1.00 85.31 80 PRO A CA 1
ATOM 568 C C . PRO A 1 80 ? -7.352 25.173 14.143 1.00 85.31 80 PRO A C 1
ATOM 570 O O . PRO A 1 80 ? -7.772 24.990 13.003 1.00 85.31 80 PRO A O 1
ATOM 573 N N . GLY A 1 81 ? -8.051 25.842 15.066 1.00 83.50 81 GLY A N 1
ATOM 574 C CA . GLY A 1 81 ? -9.385 26.412 14.833 1.00 83.50 81 GLY A CA 1
ATOM 575 C C . GLY A 1 81 ? -10.564 25.559 15.315 1.00 83.50 81 GLY A C 1
ATOM 576 O O . GLY A 1 81 ? -11.701 26.010 15.206 1.00 83.50 81 GLY A O 1
ATOM 577 N N . THR A 1 82 ? -10.318 24.378 15.887 1.00 81.19 82 THR A N 1
ATOM 578 C CA . THR A 1 82 ? -11.364 23.562 16.524 1.00 81.19 82 THR A CA 1
ATOM 579 C C . THR A 1 82 ? -11.437 23.897 18.019 1.00 81.19 82 THR A C 1
ATOM 581 O O . THR A 1 82 ? -10.431 23.735 18.711 1.00 81.19 82 THR A O 1
ATOM 584 N N . PRO A 1 83 ? -12.572 24.390 18.551 1.00 69.31 83 PRO A N 1
ATOM 585 C CA . PRO A 1 83 ? -12.731 24.576 19.989 1.00 69.31 83 PRO A CA 1
ATOM 586 C C . PRO A 1 83 ? -12.655 23.223 20.700 1.00 69.31 83 PRO A C 1
ATOM 588 O O . PRO A 1 83 ? -13.343 22.284 20.306 1.00 69.31 83 PRO A O 1
ATOM 591 N N . ILE A 1 84 ? -11.838 23.126 21.748 1.00 70.00 84 ILE A N 1
ATOM 592 C CA . ILE A 1 84 ? -11.870 21.968 22.643 1.00 70.00 84 ILE A CA 1
ATOM 593 C C . ILE A 1 84 ? -12.972 22.242 23.668 1.00 70.00 84 ILE A C 1
ATOM 595 O O . ILE A 1 84 ? -12.769 23.029 24.595 1.00 70.00 84 ILE A O 1
ATOM 599 N N . GLU A 1 85 ? -14.159 21.673 23.451 1.00 64.44 85 GLU A N 1
ATOM 600 C CA . GLU A 1 85 ? -15.216 21.666 24.466 1.00 64.44 85 GLU A CA 1
ATOM 601 C C . GLU A 1 85 ? -14.736 20.797 25.635 1.00 64.44 85 GLU A C 1
ATOM 603 O O . GLU A 1 85 ? -14.407 19.627 25.445 1.00 64.44 85 GLU A O 1
ATOM 608 N N . ARG A 1 86 ? -14.606 21.413 26.815 1.00 65.62 86 ARG A N 1
ATOM 609 C CA . ARG A 1 86 ? -14.235 20.752 28.070 1.00 65.62 86 ARG A CA 1
ATOM 610 C C . ARG A 1 86 ? -15.456 20.540 28.947 1.00 65.62 86 ARG A C 1
ATOM 612 O O . ARG A 1 86 ? -16.313 21.454 28.953 1.00 65.62 86 ARG A O 1
#

Radius of gyration: 24.64 Å; chains: 1; bounding box: 42×34×62 Å

pLDDT: mean 83.99, std 13.53, range [55.16, 98.5]

Sequence (86 aa):
MSAIAALFAAHDVATPGATVSAADIALFATVIGSIVMFGGAAAIALSWAFRDGQFDNFQQGSQSIFGPDEPIGEATDSFPGTPIER